Protein AF-A0A4V1D4N4-F1 (afdb_monomer)

pLDDT: mean 77.75, std 14.2, range [47.06, 89.19]

Sequence (73 aa):
MLYERNYIVEHTIQAEYLSLADVQEKYSLSRSSLYRILNEGKIEAIKIGRSTRIKASSVAEFFANAPKYTASH

Foldseek 3Di:
DVPVVVVVVVVVVCVFWDWPVRCCVVVVDDPVRVVVCVVVVQFDWDDDPPTIITGPVSVVVSVVPPDPDPPPD

Secondary structure (DSSP, 8-state):
--HHHHHHHHHHHHHHEEEHHHHHHHHT--HHHHHHHHHTT-S-EEEETTEEEEEHHHHHHHHHTPPP-----

Structure (mmCIF, N/CA/C/O backbone):
data_AF-A0A4V1D4N4-F1
#
_entry.id   AF-A0A4V1D4N4-F1
#
loop_
_atom_site.group_PDB
_atom_site.id
_atom_site.type_symbol
_atom_site.label_atom_id
_atom_site.label_alt_id
_atom_site.label_comp_id
_atom_site.label_asym_id
_atom_site.label_entity_id
_atom_site.label_seq_id
_atom_site.pdbx_PDB_ins_code
_atom_site.Cartn_x
_atom_site.Cartn_y
_atom_site.Cartn_z
_atom_site.occupancy
_atom_site.B_iso_or_equiv
_atom_site.auth_seq_id
_atom_site.auth_comp_id
_atom_site.auth_asym_id
_atom_site.auth_atom_id
_atom_site.pdbx_PDB_model_num
ATOM 1 N N . MET A 1 1 ? 14.128 -7.111 30.216 1.00 52.19 1 MET A N 1
ATOM 2 C CA . MET A 1 1 ? 13.119 -8.110 29.787 1.00 52.19 1 MET A CA 1
ATOM 3 C C . MET A 1 1 ? 11.876 -7.500 29.107 1.00 52.19 1 MET A C 1
ATOM 5 O O . MET A 1 1 ? 10.887 -8.194 28.939 1.00 52.19 1 MET A O 1
ATOM 9 N N . LEU A 1 2 ? 11.913 -6.239 28.641 1.00 52.81 2 LEU A N 1
ATOM 10 C CA . LEU A 1 2 ? 10.829 -5.627 27.842 1.00 52.81 2 LEU A CA 1
ATOM 11 C C . LEU A 1 2 ? 11.086 -5.683 26.319 1.00 52.81 2 LEU A C 1
ATOM 13 O O . LEU A 1 2 ? 10.255 -5.238 25.539 1.00 52.81 2 LEU A O 1
ATOM 17 N N . TYR A 1 3 ? 12.236 -6.221 25.895 1.00 54.31 3 TYR A N 1
ATOM 18 C CA . TYR A 1 3 ? 12.666 -6.218 24.491 1.00 54.31 3 TYR A CA 1
ATOM 19 C C . TYR A 1 3 ? 11.994 -7.332 23.670 1.00 54.31 3 TYR A C 1
ATOM 21 O O . TYR A 1 3 ? 11.592 -7.127 22.531 1.00 54.31 3 TYR A O 1
ATOM 29 N N . GLU A 1 4 ? 11.796 -8.501 24.281 1.00 51.84 4 GLU A N 1
ATOM 30 C CA . GLU A 1 4 ? 11.313 -9.697 23.580 1.00 51.84 4 GLU A CA 1
ATOM 31 C C . GLU A 1 4 ? 9.814 -9.632 23.260 1.00 51.84 4 GLU A C 1
ATOM 33 O O . GLU A 1 4 ? 9.386 -10.082 22.201 1.00 51.84 4 GLU A O 1
ATOM 38 N N . ARG A 1 5 ? 9.002 -9.003 24.125 1.00 47.06 5 ARG A N 1
ATOM 39 C CA . ARG A 1 5 ? 7.560 -8.849 23.868 1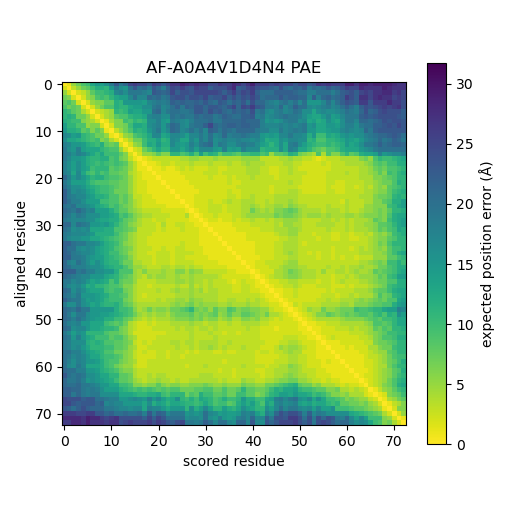.00 47.06 5 ARG A CA 1
ATOM 40 C C . ARG A 1 5 ? 7.250 -7.894 22.718 1.00 47.06 5 ARG A C 1
ATOM 42 O O . ARG A 1 5 ? 6.303 -8.173 21.992 1.00 47.06 5 ARG A O 1
ATOM 49 N N . ASN A 1 6 ? 8.031 -6.825 22.535 1.00 55.78 6 ASN A N 1
ATOM 50 C CA . ASN A 1 6 ? 7.861 -5.910 21.400 1.00 55.78 6 ASN A CA 1
ATOM 51 C C . ASN A 1 6 ? 8.318 -6.547 20.080 1.00 55.78 6 ASN A C 1
ATOM 53 O O . ASN A 1 6 ? 7.660 -6.361 19.062 1.00 55.78 6 ASN A O 1
ATOM 57 N N . TYR A 1 7 ? 9.366 -7.377 20.105 1.00 55.88 7 TYR A N 1
ATOM 58 C CA . TYR A 1 7 ? 9.855 -8.047 18.899 1.00 55.88 7 TYR A CA 1
ATOM 59 C C . TYR A 1 7 ? 8.816 -9.004 18.291 1.00 55.88 7 TYR A C 1
ATOM 61 O O . TYR A 1 7 ? 8.613 -9.012 17.080 1.00 55.88 7 TYR A O 1
ATOM 69 N N . ILE A 1 8 ? 8.099 -9.773 19.118 1.00 58.22 8 ILE A N 1
ATOM 70 C CA . ILE A 1 8 ? 7.123 -10.761 18.627 1.00 58.22 8 ILE A CA 1
ATOM 71 C C . ILE A 1 8 ? 5.896 -10.079 18.000 1.00 58.22 8 ILE A C 1
ATOM 73 O O . ILE A 1 8 ? 5.413 -10.540 16.965 1.00 58.22 8 ILE A O 1
ATOM 77 N N . VAL A 1 9 ? 5.400 -8.975 18.576 1.00 57.69 9 VAL A N 1
ATOM 78 C CA . VAL A 1 9 ? 4.271 -8.223 17.992 1.00 57.69 9 VAL A CA 1
ATOM 79 C C . VAL A 1 9 ? 4.680 -7.475 16.728 1.00 57.69 9 VAL A C 1
ATOM 81 O O . VAL A 1 9 ? 3.959 -7.543 15.742 1.00 57.69 9 VAL A O 1
ATOM 84 N N . GLU A 1 10 ? 5.852 -6.836 16.683 1.00 52.69 10 GLU A N 1
ATOM 85 C CA . GLU A 1 10 ? 6.315 -6.198 15.445 1.00 52.69 10 GLU A CA 1
ATOM 86 C C . GLU A 1 10 ? 6.524 -7.224 14.323 1.00 52.69 10 GLU A C 1
ATOM 88 O O . GLU A 1 10 ? 6.128 -6.971 13.187 1.00 52.69 10 GLU A O 1
ATOM 93 N N . HIS A 1 11 ? 7.055 -8.410 14.636 1.00 49.97 11 HIS A N 1
ATOM 94 C CA . HIS A 1 11 ? 7.309 -9.457 13.644 1.00 49.97 11 HIS A CA 1
ATOM 95 C C . HIS A 1 11 ? 6.027 -10.138 13.134 1.00 49.97 11 HIS A C 1
ATOM 97 O O . HIS A 1 11 ? 5.908 -10.430 11.946 1.00 49.97 11 HIS A O 1
ATOM 103 N N . THR A 1 12 ? 5.030 -10.350 13.999 1.00 50.78 12 THR A N 1
ATOM 104 C CA . THR A 1 12 ? 3.728 -10.915 13.590 1.00 50.78 12 THR A CA 1
ATOM 105 C C . THR A 1 12 ? 2.871 -9.906 12.822 1.00 50.78 12 THR A C 1
ATOM 107 O O . THR A 1 12 ? 2.207 -10.283 11.860 1.00 50.78 12 THR A O 1
ATOM 110 N N . ILE A 1 13 ? 2.940 -8.615 13.163 1.00 54.22 13 ILE A N 1
ATOM 111 C CA . ILE A 1 13 ? 2.233 -7.544 12.438 1.00 54.22 13 ILE A CA 1
ATOM 112 C C . ILE A 1 13 ? 2.885 -7.270 11.067 1.00 54.22 13 ILE A C 1
ATOM 114 O O . ILE A 1 13 ? 2.183 -6.957 10.103 1.00 54.22 13 ILE A O 1
ATOM 118 N N . GLN A 1 14 ? 4.209 -7.432 10.942 1.00 52.72 14 GLN A N 1
ATOM 119 C CA . GLN A 1 14 ? 4.921 -7.327 9.659 1.00 52.72 14 GLN A CA 1
ATOM 120 C C . GLN A 1 14 ? 4.496 -8.387 8.636 1.00 52.72 14 GLN A C 1
ATOM 122 O O . GLN A 1 14 ? 4.527 -8.109 7.438 1.00 52.72 14 GLN A O 1
ATOM 127 N N . ALA A 1 15 ? 4.078 -9.576 9.081 1.00 56.47 15 ALA A N 1
ATOM 128 C CA . ALA A 1 15 ? 3.664 -10.646 8.175 1.00 56.47 15 ALA A CA 1
ATOM 129 C C . ALA A 1 15 ? 2.374 -10.307 7.405 1.00 56.47 15 ALA A 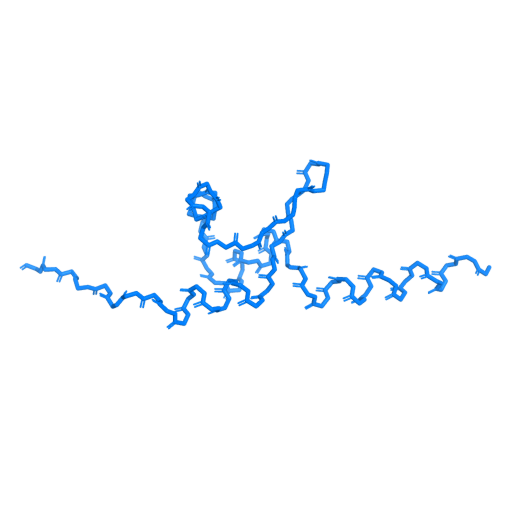C 1
ATOM 131 O O . ALA A 1 15 ? 2.186 -10.778 6.283 1.00 56.47 15 ALA A O 1
ATOM 132 N N . GLU A 1 16 ? 1.501 -9.474 7.979 1.00 76.69 16 GLU A N 1
ATOM 133 C CA . GLU A 1 16 ? 0.189 -9.181 7.396 1.00 76.69 16 GLU A CA 1
ATOM 134 C C . GLU A 1 16 ? 0.133 -7.828 6.667 1.00 76.69 16 GLU A C 1
ATOM 136 O O . GLU A 1 16 ? -0.636 -7.670 5.712 1.00 76.69 16 GLU A O 1
ATOM 141 N N . TYR A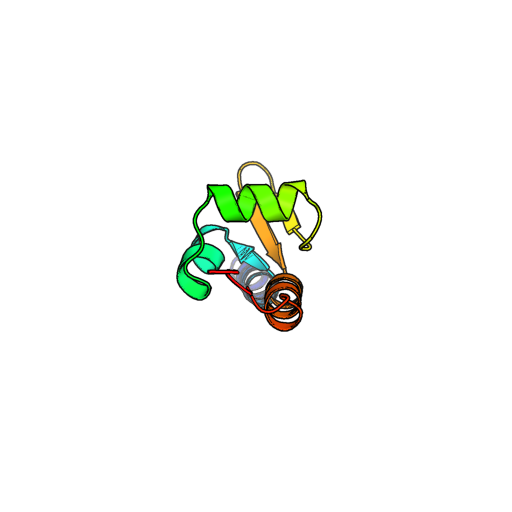 1 17 ? 0.987 -6.869 7.047 1.00 84.25 17 TYR A N 1
ATOM 142 C CA . TYR A 1 17 ? 0.977 -5.518 6.485 1.00 84.25 17 TYR A CA 1
ATOM 143 C C . TYR A 1 17 ? 2.325 -5.090 5.898 1.00 84.25 17 TYR A C 1
ATOM 145 O O . TYR A 1 17 ? 3.317 -4.891 6.599 1.00 84.25 17 TYR A O 1
ATOM 153 N N . LEU A 1 18 ? 2.320 -4.820 4.598 1.00 86.75 18 LEU A N 1
ATOM 154 C CA . LEU A 1 18 ? 3.454 -4.314 3.835 1.00 86.75 18 LEU A CA 1
ATOM 155 C C . LEU A 1 18 ? 3.531 -2.786 3.921 1.00 86.75 18 LEU A C 1
ATOM 157 O O . LEU A 1 18 ? 2.510 -2.095 4.003 1.00 86.75 18 LEU A O 1
ATOM 161 N N . SER A 1 19 ? 4.738 -2.219 3.901 1.00 88.12 19 SER A N 1
ATOM 162 C CA . SER A 1 19 ? 4.877 -0.776 3.689 1.00 88.12 19 SER A CA 1
ATOM 163 C C . SER A 1 19 ? 4.616 -0.417 2.226 1.00 88.12 19 SER A C 1
ATOM 165 O O . SER A 1 19 ? 4.658 -1.267 1.339 1.00 88.12 19 SER A O 1
ATOM 167 N N . LEU A 1 20 ? 4.395 0.872 1.956 1.00 85.56 20 LEU A N 1
ATOM 168 C CA . LEU A 1 20 ? 4.343 1.370 0.581 1.00 85.56 20 LEU A CA 1
ATOM 169 C C . LEU A 1 20 ? 5.583 0.946 -0.220 1.00 85.56 20 LEU A C 1
ATOM 171 O O . LEU A 1 20 ? 5.421 0.483 -1.339 1.00 85.56 20 LEU A O 1
ATOM 175 N N . ALA A 1 21 ? 6.786 1.054 0.355 1.00 87.00 21 ALA A N 1
ATOM 176 C CA . ALA A 1 21 ? 8.028 0.684 -0.323 1.00 87.00 21 ALA A CA 1
ATOM 177 C C . ALA A 1 21 ? 8.059 -0.808 -0.689 1.00 87.00 21 ALA A C 1
ATOM 179 O O . ALA A 1 21 ? 8.295 -1.135 -1.847 1.00 87.00 21 ALA A O 1
ATOM 180 N N . ASP A 1 22 ? 7.681 -1.687 0.244 1.00 88.12 22 ASP A N 1
ATOM 181 C CA . ASP A 1 22 ? 7.626 -3.133 -0.011 1.00 88.12 22 ASP A CA 1
ATOM 182 C C . ASP A 1 22 ? 6.654 -3.469 -1.151 1.00 88.12 22 ASP A C 1
ATOM 184 O O . ASP A 1 22 ? 6.942 -4.300 -2.009 1.00 88.12 22 ASP A O 1
ATOM 188 N N . VAL A 1 23 ? 5.488 -2.811 -1.192 1.00 88.06 23 VAL A N 1
ATOM 189 C CA . VAL A 1 23 ? 4.506 -3.016 -2.268 1.00 88.06 23 VAL A CA 1
ATOM 190 C C . VAL A 1 23 ? 5.029 -2.476 -3.600 1.00 88.06 23 VAL A C 1
ATOM 192 O O . VAL A 1 23 ? 4.819 -3.106 -4.638 1.00 88.06 23 VAL A O 1
ATOM 195 N N . GLN A 1 24 ? 5.721 -1.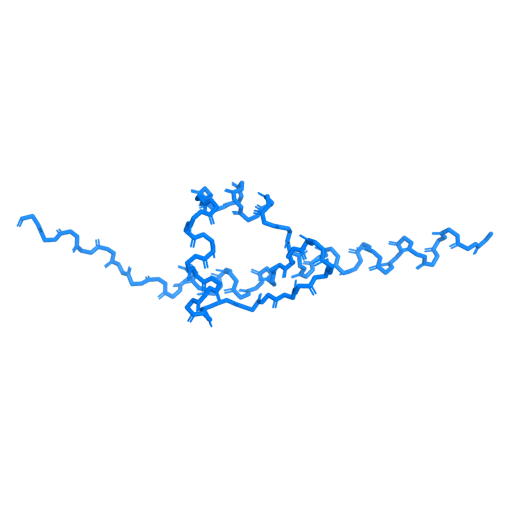334 -3.589 1.00 89.19 24 GLN A N 1
ATOM 196 C CA . GLN A 1 24 ? 6.361 -0.790 -4.786 1.00 89.19 24 GLN A CA 1
ATOM 197 C C . GLN A 1 24 ? 7.389 -1.766 -5.357 1.00 89.19 24 GLN A C 1
ATOM 199 O O . GLN A 1 24 ? 7.365 -2.011 -6.558 1.00 89.19 24 GLN A O 1
ATOM 204 N N . GLU A 1 25 ? 8.250 -2.338 -4.516 1.00 89.19 25 GLU A N 1
ATOM 205 C CA . GLU A 1 25 ? 9.277 -3.293 -4.942 1.00 89.19 25 GLU A CA 1
ATOM 206 C C . GLU A 1 25 ? 8.657 -4.616 -5.403 1.00 89.19 25 GLU A C 1
ATOM 208 O O . GLU A 1 25 ? 8.989 -5.119 -6.475 1.00 89.19 25 GLU A O 1
ATOM 213 N N . LYS A 1 26 ? 7.687 -5.148 -4.652 1.00 88.25 26 LYS A N 1
ATOM 214 C CA . LYS A 1 26 ? 7.067 -6.448 -4.942 1.00 88.25 26 LYS A CA 1
ATOM 215 C C . LYS A 1 26 ? 6.215 -6.452 -6.211 1.00 88.25 26 LYS A C 1
ATOM 217 O O . LYS A 1 26 ? 6.186 -7.455 -6.917 1.00 88.25 26 LYS A O 1
ATOM 222 N N . TYR A 1 27 ? 5.519 -5.354 -6.496 1.00 86.25 27 TYR A N 1
ATOM 223 C CA . TYR A 1 27 ? 4.578 -5.260 -7.619 1.00 86.25 27 TYR A CA 1
ATOM 224 C C . TYR A 1 27 ? 5.006 -4.252 -8.692 1.00 86.25 27 TYR A C 1
ATOM 226 O O . TYR A 1 27 ? 4.227 -3.959 -9.597 1.00 86.25 27 TYR A O 1
ATOM 234 N N . SER A 1 28 ? 6.224 -3.706 -8.598 1.00 86.31 28 SER A N 1
ATOM 235 C CA . SER A 1 28 ? 6.754 -2.692 -9.524 1.00 86.31 28 SER A CA 1
ATOM 236 C C . SER A 1 28 ? 5.794 -1.510 -9.744 1.00 86.31 28 SER A C 1
ATOM 238 O O . SER A 1 28 ? 5.615 -1.021 -10.859 1.00 86.31 28 SER A O 1
ATOM 240 N N . LEU A 1 29 ? 5.140 -1.049 -8.672 1.00 85.12 29 LEU A N 1
ATOM 241 C CA . LEU A 1 29 ? 4.184 0.058 -8.727 1.00 85.12 29 LEU A CA 1
ATOM 242 C C . LEU A 1 29 ? 4.838 1.411 -8.427 1.00 85.12 29 LEU A C 1
ATOM 244 O O . LEU A 1 29 ? 5.679 1.559 -7.537 1.00 85.12 29 LEU A O 1
ATOM 248 N N . SER A 1 30 ? 4.360 2.452 -9.112 1.00 88.69 30 SER A N 1
ATOM 249 C CA . SER A 1 30 ? 4.670 3.834 -8.736 1.00 88.69 30 SER A CA 1
ATOM 250 C C . SER A 1 30 ? 3.898 4.253 -7.476 1.00 88.69 30 SER A C 1
ATOM 252 O O . SER A 1 30 ? 2.784 3.778 -7.229 1.00 88.69 30 SER A O 1
ATOM 254 N N . ARG A 1 31 ? 4.443 5.205 -6.701 1.00 86.00 31 ARG A N 1
ATOM 255 C CA . ARG A 1 31 ? 3.725 5.807 -5.559 1.00 86.00 31 ARG A CA 1
ATOM 256 C C . ARG A 1 31 ? 2.387 6.400 -5.985 1.00 86.00 31 ARG A C 1
ATOM 258 O O . ARG A 1 31 ? 1.398 6.218 -5.288 1.00 86.00 31 ARG A O 1
ATOM 265 N N . SER A 1 32 ? 2.351 7.064 -7.138 1.00 88.31 32 SER A N 1
ATOM 266 C CA . SER A 1 32 ? 1.136 7.663 -7.694 1.00 88.31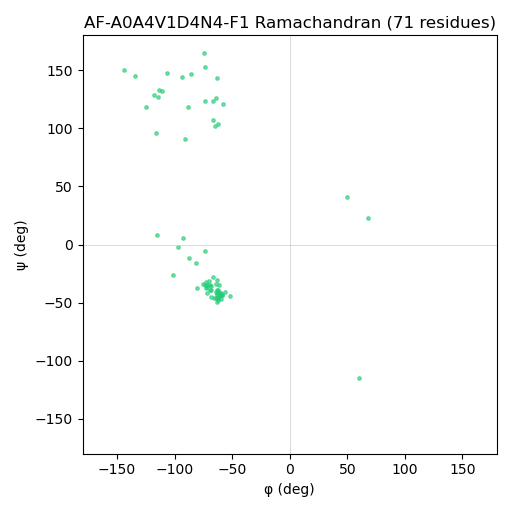 32 SER A CA 1
ATOM 267 C C . SER A 1 32 ? 0.061 6.608 -7.957 1.00 88.31 32 SER A C 1
ATOM 269 O O . SER A 1 32 ? -1.094 6.802 -7.588 1.00 88.31 32 SER A O 1
ATOM 271 N N . SER A 1 33 ? 0.446 5.460 -8.523 1.00 88.25 33 SER A N 1
ATOM 272 C CA . SER A 1 33 ? -0.463 4.331 -8.746 1.00 88.25 33 SER A CA 1
ATOM 273 C C . SER A 1 33 ? -0.988 3.767 -7.428 1.00 88.25 33 SER A C 1
ATOM 275 O O . SER A 1 33 ? -2.186 3.530 -7.312 1.00 88.25 33 SER A O 1
ATOM 277 N N . LEU A 1 34 ? -0.125 3.610 -6.419 1.00 88.38 34 LEU A N 1
ATOM 278 C CA . LEU A 1 34 ? -0.542 3.152 -5.091 1.00 88.38 34 LEU A CA 1
ATOM 279 C C . LEU A 1 34 ? -1.516 4.120 -4.430 1.00 88.38 34 LEU A C 1
ATOM 281 O O . LEU A 1 34 ? -2.567 3.690 -3.969 1.00 88.38 34 LEU A O 1
ATOM 285 N N . TYR A 1 35 ? -1.221 5.421 -4.432 1.00 88.94 35 TYR A N 1
ATOM 286 C CA . TYR A 1 35 ? -2.142 6.422 -3.897 1.00 88.94 35 TYR A CA 1
ATOM 287 C C . TYR A 1 35 ? -3.468 6.445 -4.646 1.00 88.94 35 TYR A C 1
ATOM 289 O O . TYR A 1 35 ? -4.502 6.622 -4.013 1.00 88.94 35 TYR A O 1
ATOM 297 N N . ARG A 1 36 ? -3.466 6.210 -5.962 1.00 88.88 36 ARG A N 1
ATOM 298 C CA . ARG A 1 36 ? -4.703 6.085 -6.734 1.00 88.88 36 ARG A CA 1
ATOM 299 C C . ARG A 1 36 ? -5.531 4.883 -6.283 1.00 88.88 36 ARG A C 1
ATOM 301 O O . ARG A 1 36 ? -6.705 5.050 -5.987 1.00 88.88 36 ARG A O 1
ATOM 308 N N . ILE A 1 37 ? -4.921 3.704 -6.167 1.00 88.56 37 ILE A N 1
ATOM 309 C CA . ILE A 1 37 ? -5.602 2.478 -5.712 1.00 88.56 37 ILE A CA 1
ATOM 310 C C . ILE A 1 37 ? -6.130 2.651 -4.275 1.00 88.56 37 ILE A C 1
ATOM 312 O O . ILE A 1 37 ? -7.259 2.259 -3.985 1.00 88.56 37 ILE A O 1
ATOM 3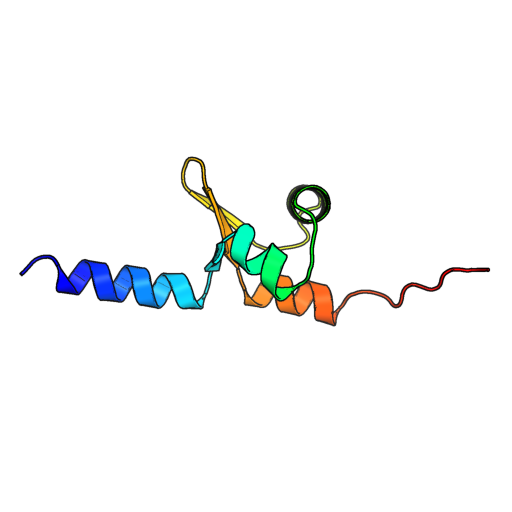16 N N . LEU A 1 38 ? -5.345 3.288 -3.399 1.00 87.88 38 LEU A N 1
ATOM 317 C CA . LEU A 1 38 ? -5.743 3.621 -2.028 1.00 87.88 38 LEU A CA 1
ATOM 318 C C . LEU A 1 38 ? -6.916 4.606 -1.991 1.00 87.88 38 LEU A C 1
ATOM 320 O O . LEU A 1 38 ? -7.870 4.392 -1.252 1.00 87.88 38 LEU A O 1
ATOM 324 N N . ASN A 1 39 ? -6.865 5.671 -2.793 1.00 87.25 39 ASN A N 1
ATOM 325 C CA . ASN A 1 39 ? -7.913 6.691 -2.848 1.00 87.25 39 ASN A CA 1
ATOM 326 C C . ASN A 1 39 ? -9.207 6.166 -3.486 1.00 87.25 39 ASN A C 1
ATOM 328 O O . ASN A 1 39 ? -10.294 6.587 -3.112 1.00 87.25 39 ASN A O 1
ATOM 332 N N . GLU A 1 40 ? -9.095 5.231 -4.428 1.00 87.62 40 GLU A N 1
ATOM 333 C CA . GLU A 1 40 ? -10.228 4.500 -5.001 1.00 87.62 40 GLU A CA 1
ATOM 334 C C . GLU A 1 40 ? -10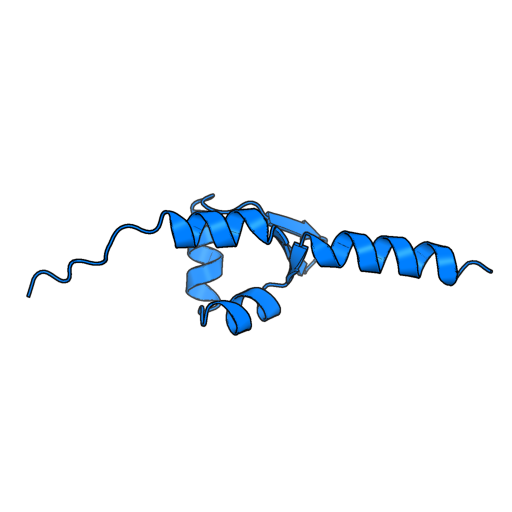.803 3.448 -4.029 1.00 87.62 40 GLU A C 1
ATOM 336 O O . GLU A 1 40 ? -11.818 2.833 -4.344 1.00 87.62 40 GLU A O 1
ATOM 341 N N . GLY A 1 41 ? -10.179 3.222 -2.863 1.00 86.62 41 GLY A N 1
ATOM 342 C CA . GLY A 1 41 ? -10.650 2.268 -1.853 1.00 86.62 41 GLY A CA 1
ATOM 343 C C . GLY A 1 41 ? -10.552 0.803 -2.288 1.00 86.62 41 GLY A C 1
ATOM 344 O O . GLY A 1 41 ? -11.276 -0.043 -1.775 1.00 86.62 41 GLY A O 1
ATOM 345 N N . LYS A 1 42 ? -9.677 0.496 -3.253 1.00 85.69 42 LYS A N 1
ATOM 346 C CA . LYS A 1 42 ? -9.565 -0.835 -3.876 1.00 85.69 42 LYS A CA 1
ATOM 347 C C . LYS A 1 42 ? -8.745 -1.843 -3.074 1.00 85.69 42 LYS A C 1
ATOM 349 O O . LYS A 1 42 ? -8.803 -3.030 -3.375 1.00 85.69 42 LYS A O 1
ATOM 354 N N . ILE A 1 43 ? -7.962 -1.374 -2.103 1.00 88.44 43 ILE A N 1
ATOM 355 C CA . ILE A 1 43 ? -7.126 -2.210 -1.234 1.00 88.44 43 ILE A CA 1
ATOM 356 C C . ILE A 1 43 ? -7.268 -1.773 0.223 1.00 88.44 43 ILE A C 1
ATOM 358 O O . ILE A 1 43 ? -7.380 -0.581 0.516 1.00 88.44 43 ILE A O 1
ATOM 362 N N . GLU A 1 44 ? -7.216 -2.736 1.139 1.00 88.25 44 GLU A N 1
ATOM 363 C CA . GLU A 1 44 ? -7.234 -2.485 2.578 1.00 88.25 44 GLU A CA 1
ATOM 364 C C . GLU A 1 44 ? -5.884 -1.926 3.047 1.00 88.25 44 GLU A C 1
ATOM 366 O O . GLU A 1 44 ? -4.827 -2.546 2.881 1.00 88.25 44 GLU A O 1
ATOM 371 N N . ALA A 1 45 ? -5.916 -0.752 3.676 1.00 88.62 45 ALA A N 1
ATOM 372 C CA . ALA A 1 45 ? -4.739 -0.115 4.245 1.00 88.62 45 ALA A CA 1
ATOM 373 C C . ALA A 1 45 ? -5.067 0.625 5.542 1.00 88.62 45 ALA A C 1
ATOM 375 O O . ALA A 1 45 ? -6.162 1.151 5.730 1.00 88.62 45 ALA A O 1
ATOM 376 N N . ILE A 1 46 ? -4.074 0.701 6.423 1.00 86.50 46 ILE A N 1
ATOM 377 C CA . ILE A 1 46 ? -4.135 1.385 7.709 1.00 86.50 46 ILE A CA 1
ATOM 378 C C . ILE A 1 46 ? -3.108 2.514 7.702 1.00 86.50 46 ILE A C 1
ATOM 380 O O . ILE A 1 46 ? -1.922 2.318 7.416 1.00 86.50 46 ILE A O 1
ATOM 384 N N . LYS A 1 47 ? -3.556 3.721 8.047 1.00 84.19 47 LYS A N 1
ATOM 385 C CA . LYS A 1 47 ? -2.671 4.866 8.262 1.00 84.19 47 LYS A CA 1
ATOM 386 C C . LYS A 1 47 ? -2.207 4.884 9.715 1.00 84.19 47 LYS A C 1
ATOM 388 O O . LYS A 1 47 ? -3.014 5.036 10.625 1.00 84.19 47 LYS A O 1
ATOM 393 N N . ILE A 1 48 ? -0.899 4.776 9.924 1.00 82.75 48 ILE A N 1
ATOM 394 C CA . ILE A 1 48 ? -0.255 4.813 11.239 1.00 82.75 48 ILE A CA 1
ATOM 395 C C . ILE A 1 48 ? 0.654 6.045 11.279 1.00 82.75 48 ILE A C 1
ATOM 397 O O . ILE A 1 48 ? 1.786 6.038 10.786 1.00 82.75 48 ILE A O 1
ATOM 401 N N . GLY A 1 49 ? 0.133 7.146 11.827 1.00 84.31 49 GLY A N 1
ATOM 402 C CA . GLY A 1 49 ? 0.833 8.431 11.875 1.00 84.31 49 GLY A CA 1
ATOM 403 C C . GLY A 1 49 ? 1.168 8.966 10.476 1.00 84.31 49 GLY A C 1
ATOM 404 O O . GLY A 1 49 ? 0.275 9.308 9.697 1.00 84.31 49 GLY A O 1
ATOM 405 N N . ARG A 1 50 ? 2.469 9.052 10.162 1.00 79.69 50 ARG A N 1
ATOM 406 C CA . ARG A 1 50 ? 2.990 9.495 8.851 1.00 79.69 50 ARG A CA 1
ATOM 407 C C . ARG A 1 50 ? 3.126 8.357 7.835 1.00 79.69 50 ARG A C 1
ATOM 409 O O . ARG A 1 50 ? 3.343 8.627 6.657 1.00 79.69 50 ARG A O 1
ATOM 416 N N . SER A 1 51 ? 3.006 7.111 8.280 1.00 79.88 51 SER A N 1
ATOM 417 C CA . SER A 1 51 ? 3.236 5.923 7.463 1.00 79.88 51 SER A CA 1
ATOM 418 C C . SER A 1 51 ? 1.916 5.249 7.109 1.00 79.88 51 SER A C 1
ATOM 420 O O . SER A 1 51 ? 0.962 5.271 7.882 1.00 79.88 51 SER A O 1
ATOM 422 N N . THR A 1 52 ? 1.855 4.635 5.930 1.00 84.69 52 THR A N 1
ATOM 423 C CA . THR A 1 52 ? 0.714 3.810 5.509 1.00 84.69 52 THR A CA 1
ATOM 424 C C . THR A 1 52 ? 1.172 2.367 5.395 1.00 84.69 52 THR A C 1
ATOM 426 O O .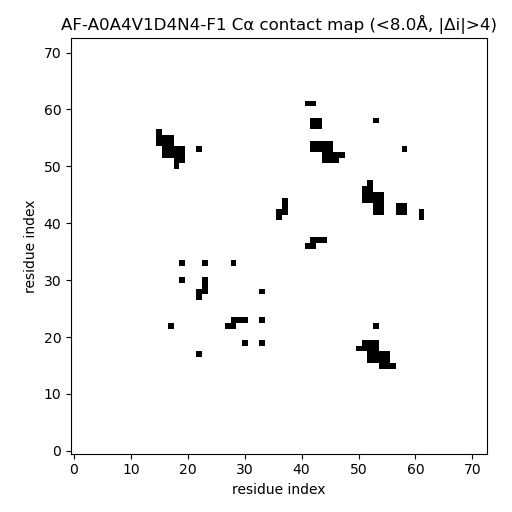 THR A 1 52 ? 2.232 2.090 4.829 1.00 84.69 52 THR A O 1
ATOM 429 N N . ARG A 1 53 ? 0.385 1.466 5.972 1.00 87.56 53 ARG A N 1
ATOM 430 C CA . ARG A 1 53 ? 0.595 0.023 5.976 1.00 87.56 53 ARG A CA 1
ATOM 431 C C . ARG A 1 53 ? -0.536 -0.616 5.187 1.00 87.56 53 ARG A C 1
ATOM 433 O O . ARG A 1 53 ? -1.697 -0.321 5.439 1.00 87.56 53 ARG A O 1
ATOM 440 N N . ILE A 1 54 ? -0.201 -1.440 4.210 1.00 88.19 54 ILE A N 1
ATOM 441 C CA . ILE A 1 54 ? -1.149 -2.026 3.266 1.00 88.19 54 ILE A CA 1
ATOM 442 C C . ILE A 1 54 ? -1.235 -3.519 3.546 1.00 88.19 54 ILE A C 1
ATOM 444 O O . ILE A 1 54 ? -0.205 -4.180 3.660 1.00 88.19 54 ILE A O 1
ATOM 448 N N . LYS A 1 55 ? -2.447 -4.061 3.648 1.00 89.12 55 LYS A N 1
ATOM 449 C CA . LYS A 1 55 ? -2.648 -5.489 3.898 1.00 89.12 55 LYS A CA 1
ATOM 450 C C . LYS A 1 55 ? -2.170 -6.301 2.695 1.00 89.12 55 LYS A C 1
ATOM 452 O O . LYS A 1 55 ? -2.628 -6.087 1.571 1.00 89.12 55 LYS A O 1
ATOM 457 N N . ALA A 1 56 ? -1.251 -7.235 2.927 1.00 86.94 56 ALA A N 1
ATOM 458 C CA . ALA A 1 56 ? -0.598 -7.998 1.865 1.00 86.94 56 ALA A CA 1
ATOM 459 C C . ALA A 1 56 ? -1.604 -8.800 1.024 1.00 86.94 56 ALA A C 1
ATOM 461 O O . ALA A 1 56 ? -1.528 -8.779 -0.207 1.00 86.94 56 ALA A O 1
ATOM 462 N N . SER A 1 57 ? -2.562 -9.454 1.689 1.00 87.38 57 SER A N 1
ATOM 463 C CA . SER A 1 57 ? -3.602 -10.267 1.047 1.00 87.38 57 SER A CA 1
ATOM 464 C C . SER A 1 57 ? -4.486 -9.434 0.125 1.00 87.38 57 SER A C 1
ATOM 466 O O . SER A 1 57 ? -4.673 -9.802 -1.026 1.00 87.38 57 SER A O 1
ATOM 468 N N . SER A 1 58 ? -4.918 -8.254 0.578 1.00 88.38 58 SER A N 1
ATOM 469 C CA . SER A 1 58 ? -5.800 -7.383 -0.205 1.00 88.38 58 SER A CA 1
ATOM 470 C C . SER A 1 58 ? -5.138 -6.901 -1.502 1.00 88.38 58 SER A C 1
ATOM 472 O O . SER A 1 58 ? -5.769 -6.882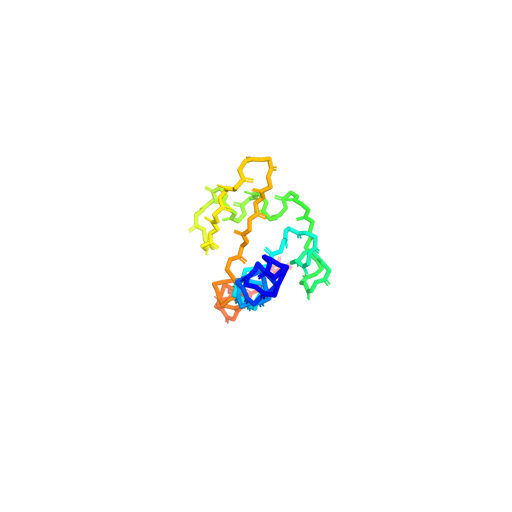 -2.557 1.00 88.38 58 SER A O 1
ATOM 474 N N . VAL A 1 59 ? -3.840 -6.575 -1.464 1.00 87.31 59 VAL A N 1
ATOM 475 C CA . VAL A 1 59 ? -3.086 -6.227 -2.681 1.00 87.31 59 VAL A CA 1
ATOM 476 C C . VAL A 1 59 ? -2.972 -7.428 -3.610 1.00 87.31 59 VAL A C 1
ATOM 478 O O . VAL A 1 59 ? -3.215 -7.294 -4.805 1.00 87.31 59 VAL A O 1
ATOM 481 N N . ALA A 1 60 ? -2.625 -8.602 -3.079 1.00 87.19 60 ALA A N 1
ATOM 482 C CA . ALA A 1 60 ? -2.521 -9.815 -3.883 1.00 87.19 60 ALA A CA 1
ATOM 483 C C . ALA A 1 60 ? -3.856 -10.153 -4.571 1.00 87.19 60 ALA A C 1
ATOM 485 O O . ALA A 1 60 ? -3.868 -10.442 -5.765 1.00 87.19 60 ALA A O 1
ATOM 486 N N . GLU A 1 61 ? -4.976 -10.038 -3.856 1.00 88.56 61 GLU A N 1
ATOM 487 C CA . GLU A 1 61 ? -6.325 -10.220 -4.398 1.00 88.56 61 GLU A CA 1
ATOM 488 C C . GLU A 1 61 ? -6.670 -9.172 -5.456 1.00 88.56 61 GLU A C 1
ATOM 490 O O . GLU A 1 61 ? -7.239 -9.512 -6.493 1.00 88.56 61 GLU A O 1
ATOM 495 N N . PHE A 1 62 ? -6.296 -7.909 -5.242 1.00 86.44 62 PHE A N 1
ATOM 496 C CA . PHE A 1 62 ? -6.497 -6.849 -6.227 1.00 86.44 62 PHE A CA 1
ATOM 497 C C . PHE A 1 62 ? -5.787 -7.160 -7.551 1.00 86.44 62 PHE A C 1
ATOM 499 O O . PHE A 1 62 ? -6.374 -7.005 -8.622 1.00 86.44 62 PHE A O 1
ATOM 506 N N . PHE A 1 63 ? -4.546 -7.644 -7.487 1.00 84.00 63 PHE A N 1
ATOM 507 C CA . PHE A 1 63 ? -3.798 -8.057 -8.674 1.00 84.00 63 PHE A CA 1
ATOM 508 C C . PHE A 1 63 ? -4.325 -9.354 -9.293 1.00 84.00 63 PHE A C 1
ATOM 510 O O . PHE A 1 63 ? -4.359 -9.462 -10.516 1.00 84.00 63 PHE A O 1
ATOM 517 N N . ALA A 1 64 ? -4.770 -10.315 -8.481 1.00 86.38 64 ALA A N 1
ATOM 518 C CA . ALA A 1 64 ? -5.368 -11.558 -8.967 1.00 86.38 64 ALA A CA 1
ATOM 519 C C . ALA A 1 64 ? -6.687 -11.315 -9.724 1.00 86.38 64 ALA A C 1
ATOM 521 O O . ALA A 1 64 ? -6.968 -11.999 -10.704 1.00 86.38 64 ALA A O 1
ATOM 522 N N . ASN A 1 65 ? -7.466 -10.315 -9.300 1.00 85.19 65 ASN A N 1
ATOM 523 C CA . ASN A 1 65 ? -8.731 -9.921 -9.926 1.00 85.19 65 ASN A CA 1
ATOM 524 C C . ASN A 1 65 ? -8.579 -8.812 -10.984 1.00 85.19 65 ASN A C 1
ATOM 526 O O . ASN A 1 65 ? -9.583 -8.303 -11.487 1.00 85.19 65 ASN A O 1
ATOM 530 N N . ALA A 1 66 ? -7.352 -8.402 -11.322 1.00 79.12 66 ALA A N 1
ATOM 531 C CA . ALA A 1 66 ? -7.141 -7.318 -12.272 1.00 79.12 66 ALA A CA 1
ATOM 532 C C . ALA A 1 66 ? -7.673 -7.713 -13.668 1.00 79.12 66 ALA A C 1
ATOM 534 O O . ALA A 1 66 ? -7.277 -8.752 -14.209 1.00 79.12 66 ALA A O 1
ATOM 535 N N . PRO A 1 67 ? -8.558 -6.905 -14.287 1.00 75.12 67 PRO A N 1
ATOM 536 C CA . PRO A 1 67 ? -9.061 -7.201 -15.620 1.00 75.12 67 PRO A CA 1
ATOM 537 C C . PRO A 1 67 ? -7.912 -7.167 -16.628 1.00 75.12 67 PRO A C 1
ATOM 539 O O . PRO A 1 67 ? -7.010 -6.329 -16.540 1.00 75.12 67 PRO A O 1
ATOM 542 N N . LYS A 1 68 ? -7.953 -8.068 -17.616 1.00 74.12 68 LYS A N 1
ATOM 543 C CA . LYS A 1 68 ? -6.957 -8.098 -18.692 1.00 74.12 68 LYS A CA 1
ATOM 544 C C . LYS A 1 68 ? -6.957 -6.751 -19.412 1.00 74.12 68 LYS A C 1
ATOM 546 O O . LYS A 1 68 ? -7.980 -6.342 -19.962 1.00 74.12 68 LYS A O 1
ATOM 551 N N . TYR A 1 69 ? -5.809 -6.078 -19.420 1.00 77.69 69 TYR A N 1
ATOM 552 C CA . TYR A 1 69 ? -5.631 -4.857 -20.194 1.00 77.69 69 TYR A CA 1
ATOM 553 C C . TYR A 1 69 ? -5.734 -5.198 -21.683 1.00 77.69 69 TYR A C 1
ATOM 555 O O . TYR A 1 69 ? -4.806 -5.746 -22.273 1.00 77.69 69 TYR A O 1
ATOM 563 N N . THR A 1 70 ? -6.887 -4.907 -22.279 1.00 64.19 70 THR A N 1
ATOM 564 C CA . THR A 1 70 ? -7.053 -4.929 -23.730 1.00 64.19 70 THR A CA 1
ATOM 565 C C . THR A 1 70 ? -6.737 -3.523 -24.211 1.00 64.19 70 THR A C 1
ATOM 567 O O . THR A 1 70 ? -7.608 -2.655 -24.215 1.00 64.19 70 THR A O 1
ATOM 570 N N . ALA A 1 71 ? -5.473 -3.266 -24.553 1.00 66.75 71 ALA A N 1
ATOM 571 C CA . ALA A 1 71 ? -5.177 -2.145 -25.433 1.00 66.75 71 ALA A CA 1
ATOM 572 C C . ALA A 1 71 ? -5.878 -2.445 -26.757 1.00 66.75 71 ALA A C 1
ATOM 574 O O . ALA A 1 71 ? -5.443 -3.321 -27.503 1.00 66.75 71 ALA A O 1
ATOM 575 N N . SER A 1 72 ? -6.997 -1.768 -27.009 1.00 54.53 72 SER A N 1
ATOM 576 C CA . SER A 1 72 ? -7.542 -1.703 -28.357 1.00 54.53 72 SER A CA 1
ATOM 577 C C . SER A 1 72 ? -6.532 -0.903 -29.173 1.00 54.53 72 SER A C 1
ATOM 579 O O . SER A 1 72 ? -6.347 0.287 -28.917 1.00 54.53 72 SER A O 1
ATOM 581 N N . HIS A 1 73 ? -5.801 -1.610 -30.032 1.00 51.75 73 HIS A N 1
ATOM 582 C CA . HIS A 1 73 ? -4.943 -1.027 -31.057 1.00 51.75 73 HIS A CA 1
ATOM 583 C C . HIS A 1 73 ? -5.811 -0.401 -32.151 1.00 51.75 73 HIS A C 1
ATOM 585 O O . HIS A 1 73 ? -6.904 -0.963 -32.406 1.00 51.75 73 HIS A O 1
#

Nearest PDB structures (foldseek):
  6ama-assembly1_B  TM=7.703E-01  e=7.518E-02  Streptomyces venezuelae
  6amk-assembly1_B  TM=8.340E-01  e=3.306E-01  Streptomyces venezuelae
  6ama-assembly1_A  TM=7.803E-01  e=4.011E-01  Streptomyces venezuelae
  6amk-assembly1_A  TM=7.898E-01  e=6.296E-01  Streptomyces venezuelae
  6lnc-assembly1_I  TM=6.876E-01  e=8.275E+00  Vibrio cholerae

Mean predicted aligned error: 9.11 Å

Solvent-accessible surface area (backbone atoms only — not comparable to full-atom values): 4395 Å² total; per-residue (Å²): 134,74,64,65,66,52,50,54,54,55,55,58,51,50,74,49,35,35,43,62,66,55,47,24,68,76,66,74,46,54,69,68,57,51,52,48,41,50,75,70,63,64,40,56,65,46,78,56,90,96,45,53,36,33,35,47,65,40,50,52,50,44,62,73,67,52,75,81,85,74,78,82,125

Radius of gyration: 15.2 Å; Cα contacts (8 Å, |Δi|>4): 56; chains: 1; bounding box: 24×21×61 Å

=== Feature glossary ===
A reading guide for the features in this record.

Start from the sequence.

  · Sequence gives the chain of amino acids in standard one-letter code (A=alanine, C=cysteine, …, Y=tyrosine), read N→C. It is the only feature that is directly encoded by the gene; all structural features are derived from the folded form of this sequence.

Fold it, and you get atomic coordinates and the backbone conformation that goes with them.

  · The mmCIF table is the protein's shape written out atom by atom. For each backbone N, Cα, C, and carbonyl O, it records an (x, y, z) coordinate triple in Å plus the residue type, chain letter, and residue number.

  · Backbone dihedral angles. Every residue except chain termini has a φ (preceding-C → N → Cα → C) and a ψ (N → Cα → C → next-N). They are reported in degrees following the IUPAC sign convention. Secondary structure is essentially a statement about which (φ, ψ) basin each residue occupies.

  · DSSP 8-state secondary structure assigns each residue one of H (α-helix), G (3₁₀-helix), I (π-helix), E (extended β-strand), B (isolated β-bridge), T (hydrogen-bonded turn), S (bend), or '-' (coil). The assignment is computed from backbone hydrogen-bond geometry via the Kabsch–Sander algorithm.

  · P-SEA three-state annotation labels each residue as helix, strand, or coil based purely on the geometry of the Cα trace. It serves as a fallback when the full backbone (and thus DSSP) is unavailable.

Summarize the fold with a handful of shape descriptors and a per-residue structural alphabet.

  · Radius of gyration (Rg) is the root-mean-square distance of Cα atoms from their centroid — a single number for overall size and compactness. A globular domain of N residues has Rg ≈ 2.2·N^0.38 Å; an extended or disordered chain has a much larger Rg. The Cα contact count is the number of residue pairs whose Cα atoms are within 8 Å and are more than four positions apart in sequence — a standard proxy for tertiary packing density. The bounding box is the smallest axis-aligned box enclosing all Cα atoms.

  · Foldseek's 3Di representation compresses backbone geometry into a per-residue letter drawn from a learned twenty-state alphabet. It captures the tertiary interaction pattern around each residue — which residues are packed against it in space, regardless of where they are in sequence.

  · Accessible surface area quantifies burial. A residue with SASA near zero is packed into the hydrophobic core; one with SASA >100 Å² sits on the surface. Computed here via the Shrake–Rupley numerical algorithm with a 1.4 Å probe.

Ask how reliable the model is.

  · For AlphaFold models, the B-factor field carries pLDDT — the model's own estimate of local accuracy on a 0–100 scale. Regions with pLDDT<50 should be treated as essentially unmodeled; they often correspond to intrinsically disordered segments.

  · For experimental (PDB) structures, the B-factor (temperature factor) quantifies the positional spread of each atom in the crystal — a combination of thermal vibration and static disorder — in units of Å². High B-factors mark flexible loops or poorly resolved regions; low B-factors mark the rigid, well-ordered core.

  · PAE(i, j) answers: if I align the predicted and true structures on residue i, how far off (in Å) do I expect residue j to be? A block-diagonal PAE matrix with low values on the blocks and high values off-diagonal is the signature of a multi-domain protein with confidently predicted domains but uncertain inter-domain orientation.

Place it in context: what it resembles, what it is annotated as, and how it looks.

  · Structural nearest neighbors (via Foldseek easy-search vs the PDB). Reported per hit: target PDB id, E-value, and alignment TM-score. A TM-score above ~0.5 is the conventional threshold for 'same fold'.

  · Functional annotations link the protein to curated databases. InterPro entries identify conserved domains and families by matching the sequence against member-database signatures (Pfam, PROSITE, CDD, …). Gene Ontology (GO) terms describe molecular function, biological process, and cellular component in a controlled vocabulary. CATH places the structure in a hierarchical fold classification (Class/Architecture/Topology/Homologous-superfamily). The organism is the source species.

  · Plot images: a contact map (which residues are close in 3D, as an N×N binary image), a Ramachandran scatter (backbone torsion angles, revealing secondary-structure composition at a glance), and — for AlphaFold structures — a PAE heatmap (pairwise prediction confidence).

  · Structure images are PyMOL renders from six orthogonal camera directions. Cartoon representation draws helices as coils and strands as arrows; sticks shows the backbone as bonds; surface shows the solvent-excluded envelope. Rainbow coloring maps sequence position to hue (blue→red, N→C); chain coloring assigns a distinct color per polypeptide.